Protein AF-A0A258BSZ0-F1 (afdb_monomer_lite)

Secondary structure (DSSP, 8-state):
-EEEEEEEEESS-TTTHHHIIIIIIHHHHHHHTTTEEEEEEEEE-S--STHHHHHHHHHTT-TT-

Structure (mmCIF, N/CA/C/O backbone):
data_AF-A0A258BSZ0-F1
#
_entry.id   AF-A0A258BSZ0-F1
#
loop_
_atom_site.group_PDB
_atom_site.id
_atom_site.type_symbol
_atom_site.label_atom_id
_atom_site.label_alt_id
_atom_site.label_comp_id
_atom_site.label_asym_id
_atom_site.label_entity_id
_atom_site.label_seq_id
_atom_site.pdbx_PDB_ins_code
_atom_site.Cartn_x
_atom_site.Cartn_y
_atom_site.Cartn_z
_atom_site.occupancy
_atom_site.B_iso_or_equiv
_atom_site.auth_seq_id
_atom_site.auth_comp_id
_atom_site.auth_asym_id
_atom_site.auth_atom_id
_atom_site.pdbx_PDB_model_num
ATOM 1 N N . MET A 1 1 ? -21.605 -2.127 11.485 1.00 72.88 1 MET A N 1
ATOM 2 C CA . MET A 1 1 ? -20.381 -1.615 10.837 1.00 72.88 1 MET A CA 1
ATOM 3 C C . MET A 1 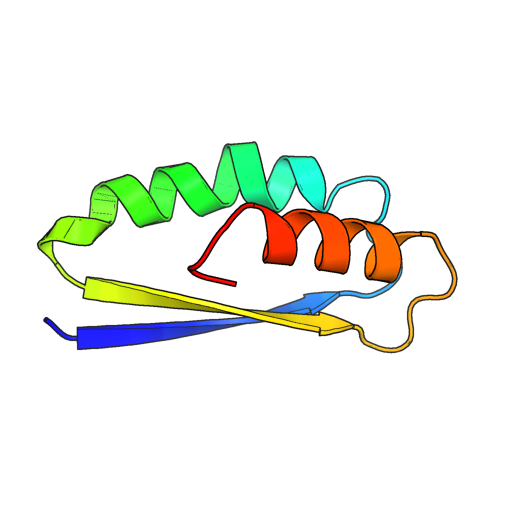1 ? -20.581 -1.741 9.345 1.00 72.88 1 MET A C 1
ATOM 5 O O . MET A 1 1 ? -21.077 -2.777 8.912 1.00 72.88 1 MET A O 1
ATOM 9 N N . ASN A 1 2 ? -20.271 -0.695 8.588 1.00 90.31 2 ASN A N 1
ATOM 10 C CA . ASN A 1 2 ? -20.322 -0.761 7.131 1.00 90.31 2 ASN A CA 1
ATOM 11 C C . ASN A 1 2 ? -19.005 -1.344 6.613 1.00 90.31 2 ASN A C 1
ATOM 13 O O . ASN A 1 2 ? -17.958 -1.103 7.212 1.00 90.31 2 ASN A O 1
ATOM 17 N N . ASN A 1 3 ? -19.063 -2.084 5.508 1.00 95.88 3 ASN A N 1
ATOM 18 C CA . ASN A 1 3 ? -17.872 -2.539 4.799 1.00 95.88 3 ASN A CA 1
ATOM 19 C C . ASN A 1 3 ? -17.570 -1.536 3.681 1.00 95.88 3 ASN A C 1
ATOM 21 O O . ASN A 1 3 ? -18.435 -1.279 2.842 1.00 95.88 3 ASN A O 1
ATOM 25 N N . ILE A 1 4 ? -16.372 -0.956 3.689 1.00 97.19 4 ILE A N 1
ATOM 26 C CA . ILE A 1 4 ? -15.924 0.036 2.709 1.00 97.19 4 ILE A CA 1
ATOM 27 C C . ILE A 1 4 ? -14.725 -0.541 1.959 1.00 97.19 4 ILE A C 1
ATOM 29 O O . ILE A 1 4 ? -1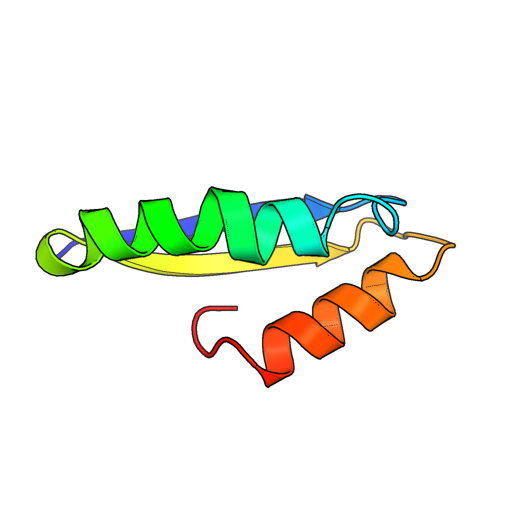3.703 -0.849 2.566 1.00 97.19 4 ILE A O 1
ATOM 33 N N . ALA A 1 5 ? -14.842 -0.652 0.636 1.00 97.69 5 ALA A N 1
ATOM 34 C CA . ALA A 1 5 ? -13.733 -1.037 -0.227 1.00 97.69 5 ALA A CA 1
ATOM 35 C C . ALA A 1 5 ? -13.096 0.206 -0.860 1.00 97.69 5 ALA A C 1
ATOM 37 O O . ALA A 1 5 ? -13.774 0.984 -1.533 1.00 97.69 5 ALA A O 1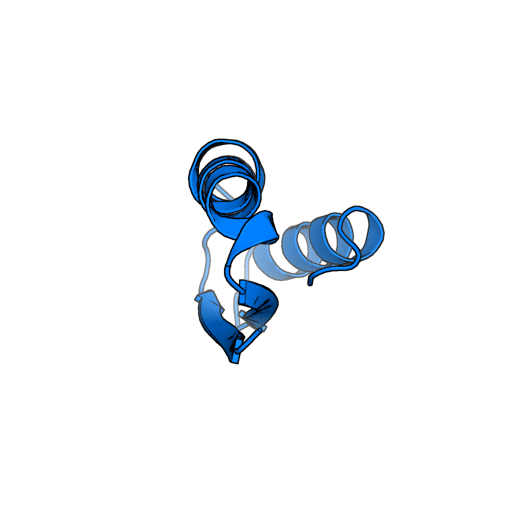
ATOM 38 N N . LEU A 1 6 ? -11.793 0.380 -0.657 1.00 97.81 6 LEU A N 1
ATOM 39 C CA . LEU A 1 6 ? -10.984 1.417 -1.288 1.00 97.81 6 LEU A CA 1
ATOM 40 C C . LEU A 1 6 ? -10.300 0.820 -2.516 1.00 97.81 6 LEU A C 1
ATOM 42 O O . LEU A 1 6 ? -9.358 0.049 -2.380 1.00 97.81 6 LEU A O 1
ATOM 46 N N . VAL A 1 7 ? -10.779 1.158 -3.712 1.00 98.50 7 VAL A N 1
ATOM 47 C CA . VAL A 1 7 ? -10.206 0.665 -4.974 1.00 98.50 7 VAL A CA 1
ATOM 48 C C . VAL A 1 7 ? -9.240 1.709 -5.525 1.00 98.50 7 VAL A C 1
ATOM 50 O O . VAL A 1 7 ? -9.652 2.833 -5.810 1.00 98.50 7 VAL A O 1
ATOM 53 N N . ILE A 1 8 ? -7.962 1.351 -5.652 1.00 98.50 8 ILE A N 1
ATOM 54 C CA . ILE A 1 8 ? -6.873 2.295 -5.929 1.00 98.50 8 ILE A CA 1
ATOM 55 C C . ILE A 1 8 ? -6.104 1.831 -7.175 1.00 98.50 8 ILE A C 1
ATOM 57 O O . ILE A 1 8 ? -5.372 0.840 -7.093 1.00 98.50 8 ILE A O 1
ATOM 61 N N . PRO A 1 9 ? -6.256 2.501 -8.332 1.00 98.50 9 PRO A N 1
ATOM 62 C CA . PRO A 1 9 ? -5.440 2.215 -9.507 1.00 98.50 9 PRO A CA 1
ATOM 63 C C . PRO A 1 9 ? -3.995 2.673 -9.281 1.00 98.50 9 PRO A C 1
ATOM 65 O O . PRO A 1 9 ? -3.756 3.740 -8.717 1.00 98.50 9 PRO A O 1
ATOM 68 N N . VAL A 1 10 ? -3.036 1.864 -9.727 1.00 98.69 10 VAL A N 1
ATOM 69 C CA . VAL A 1 10 ? -1.598 2.102 -9.554 1.00 98.69 10 VAL A CA 1
ATOM 70 C C . VAL A 1 10 ? -0.886 1.907 -10.888 1.00 98.69 10 VAL A C 1
ATOM 72 O O . VAL A 1 10 ? -0.900 0.804 -11.437 1.00 98.69 10 VAL A O 1
ATOM 75 N N . PHE A 1 11 ? -0.236 2.963 -11.381 1.00 98.69 11 PHE A N 1
ATOM 76 C CA . PHE A 1 11 ? 0.577 2.935 -12.596 1.00 98.69 11 PHE A CA 1
ATOM 77 C C . PHE A 1 11 ? 1.903 3.668 -12.386 1.00 98.69 11 PHE A C 1
ATOM 79 O O . PHE A 1 11 ? 1.937 4.893 -12.342 1.00 98.69 11 PHE A O 1
ATOM 86 N N . ASN A 1 12 ? 3.000 2.916 -12.318 1.00 98.69 12 ASN A N 1
ATOM 87 C CA . ASN A 1 12 ? 4.360 3.432 -12.136 1.00 98.69 12 ASN A CA 1
ATOM 88 C C . ASN A 1 12 ? 4.563 4.331 -10.895 1.00 98.69 12 ASN A C 1
ATOM 90 O O . ASN A 1 12 ? 5.155 5.408 -10.976 1.00 98.69 12 ASN A O 1
ATOM 94 N N . GLU A 1 13 ? 4.076 3.882 -9.739 1.00 98.62 13 GLU A N 1
ATOM 95 C CA . GLU A 1 13 ? 4.132 4.601 -8.460 1.00 98.62 13 GLU A CA 1
ATOM 96 C C . GLU A 1 13 ? 5.195 4.035 -7.504 1.00 98.62 13 GLU A C 1
ATOM 98 O O . GLU A 1 13 ? 5.084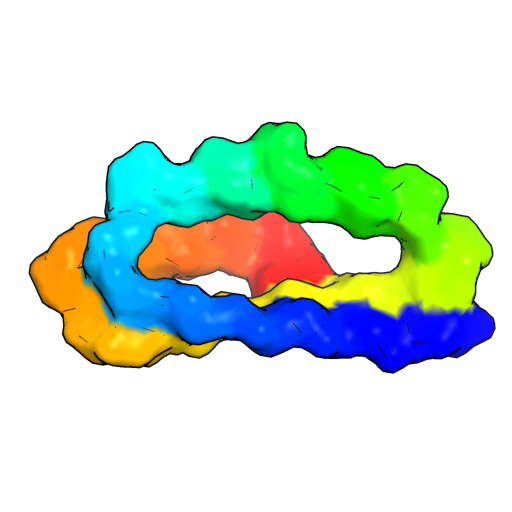 4.176 -6.283 1.00 98.62 13 GLU A O 1
ATOM 103 N N . GLN A 1 14 ? 6.257 3.398 -8.016 1.00 98.69 14 GLN A N 1
ATOM 104 C CA . GLN A 1 14 ? 7.266 2.767 -7.153 1.00 98.69 14 GLN A CA 1
ATOM 105 C C . GLN A 1 14 ? 7.904 3.738 -6.143 1.00 98.69 14 GLN A C 1
ATOM 107 O O . GLN A 1 14 ? 8.367 3.322 -5.086 1.00 98.69 14 GLN A O 1
ATOM 112 N N . ALA A 1 15 ? 7.945 5.033 -6.474 1.00 98.38 15 ALA A N 1
ATOM 113 C CA . ALA A 1 15 ? 8.558 6.064 -5.645 1.00 98.38 15 ALA A CA 1
ATOM 114 C C . ALA A 1 15 ? 7.682 6.493 -4.456 1.00 98.38 15 ALA A C 1
ATOM 116 O O . ALA A 1 15 ? 8.205 7.082 -3.513 1.00 98.38 15 ALA A O 1
ATOM 117 N N . GLY A 1 16 ? 6.371 6.235 -4.507 1.00 98.06 16 GLY A N 1
ATOM 118 C CA . GLY A 1 16 ? 5.408 6.775 -3.546 1.00 98.06 16 GLY A CA 1
ATOM 119 C C . GLY A 1 16 ? 4.476 5.747 -2.912 1.00 98.06 16 GLY A C 1
ATOM 120 O O . GLY A 1 16 ? 3.890 6.041 -1.874 1.00 98.06 16 GLY A O 1
ATOM 121 N N . ILE A 1 17 ? 4.336 4.547 -3.486 1.00 98.62 17 ILE A N 1
ATOM 122 C CA . ILE A 1 17 ? 3.298 3.597 -3.063 1.00 98.62 17 ILE A CA 1
ATOM 123 C C . ILE A 1 17 ? 3.445 3.132 -1.606 1.00 98.62 17 ILE A C 1
ATOM 125 O O . ILE A 1 17 ? 2.439 2.990 -0.912 1.00 98.62 17 ILE A O 1
ATOM 129 N N . GLU A 1 18 ? 4.673 2.954 -1.107 1.00 98.44 18 GLU A N 1
ATOM 130 C CA . GLU A 1 18 ? 4.904 2.583 0.297 1.00 98.44 18 GLU A CA 1
ATOM 131 C C . GLU A 1 18 ? 4.609 3.747 1.255 1.00 98.44 18 GLU A C 1
ATOM 133 O O . GLU A 1 18 ? 3.935 3.541 2.263 1.00 98.44 18 GLU A O 1
ATOM 138 N N . GLU A 1 19 ? 5.034 4.971 0.924 1.00 98.62 19 GLU A N 1
ATOM 139 C CA . GLU A 1 19 ? 4.723 6.174 1.715 1.00 98.62 19 GLU A CA 1
ATOM 140 C C . GLU A 1 19 ? 3.208 6.391 1.800 1.00 98.62 19 GLU A C 1
ATOM 142 O O . GLU A 1 19 ? 2.646 6.572 2.881 1.00 98.62 19 GLU A O 1
ATOM 147 N N . PHE A 1 20 ? 2.529 6.296 0.656 1.00 98.62 20 PHE A N 1
ATOM 148 C CA . PHE A 1 20 ? 1.08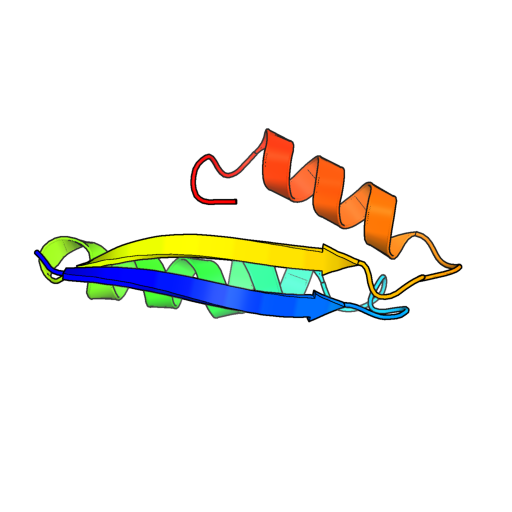2 6.400 0.584 1.00 98.62 20 PHE A CA 1
ATOM 149 C C . PHE A 1 20 ? 0.390 5.339 1.446 1.00 98.62 20 PHE A C 1
ATOM 151 O O . PHE A 1 20 ? -0.514 5.671 2.210 1.00 98.62 20 PHE A O 1
ATOM 158 N N . HIS A 1 21 ? 0.805 4.074 1.351 1.00 98.69 21 HIS A N 1
ATOM 159 C CA . HIS A 1 21 ? 0.165 2.995 2.095 1.00 98.69 21 HIS A CA 1
ATOM 160 C C . HIS A 1 21 ? 0.402 3.117 3.609 1.00 98.69 21 HIS A C 1
ATOM 162 O O . HIS A 1 21 ? -0.561 3.196 4.374 1.00 98.69 21 HIS A O 1
ATOM 168 N N . TYR A 1 22 ? 1.665 3.161 4.046 1.00 98.44 22 TYR A N 1
ATOM 169 C CA . TYR A 1 22 ? 2.012 3.041 5.465 1.00 98.44 22 TYR A CA 1
ATOM 170 C C . TYR A 1 22 ? 1.843 4.343 6.248 1.00 98.44 22 TYR A C 1
ATOM 172 O O . TYR A 1 22 ? 1.414 4.302 7.398 1.00 98.44 22 TYR A O 1
ATOM 180 N N . ASN A 1 23 ? 2.168 5.490 5.648 1.00 98.31 23 ASN A N 1
ATOM 181 C CA . ASN A 1 23 ? 2.249 6.755 6.384 1.00 98.31 23 ASN A CA 1
ATOM 182 C C . ASN A 1 23 ? 1.035 7.661 6.165 1.00 98.31 23 ASN A C 1
ATOM 184 O O . ASN A 1 23 ? 0.777 8.537 6.989 1.00 98.31 23 ASN A O 1
ATOM 188 N N . ILE A 1 24 ? 0.264 7.441 5.094 1.00 98.38 24 ILE A N 1
ATOM 189 C CA . ILE A 1 24 ? -0.925 8.245 4.786 1.00 98.38 24 ILE A CA 1
ATOM 190 C C . ILE A 1 24 ? -2.204 7.430 4.977 1.00 98.38 24 ILE A C 1
ATOM 192 O O . ILE A 1 24 ? -3.069 7.825 5.752 1.00 98.38 24 ILE A O 1
ATOM 196 N N . LEU A 1 25 ? -2.352 6.295 4.292 1.00 98.31 25 LEU A N 1
ATOM 197 C CA . LEU A 1 25 ? -3.623 5.577 4.239 1.00 98.31 25 LEU A CA 1
ATOM 198 C C . LEU A 1 25 ? -3.908 4.756 5.505 1.00 98.31 25 LEU A C 1
ATOM 200 O O . LEU A 1 25 ? -4.983 4.894 6.096 1.00 98.31 25 LEU A O 1
ATOM 204 N N . ALA A 1 26 ? -2.968 3.905 5.923 1.00 97.94 26 ALA A N 1
ATOM 205 C CA . ALA A 1 26 ? -3.153 3.010 7.065 1.00 97.94 26 ALA A CA 1
ATOM 206 C C . ALA A 1 26 ? -3.533 3.745 8.371 1.00 97.94 26 ALA A C 1
ATOM 208 O O . ALA A 1 26 ? -4.507 3.322 9.004 1.00 97.94 26 ALA A O 1
ATOM 209 N N . PRO A 1 27 ? -2.893 4.875 8.747 1.00 98.31 27 PRO A N 1
ATOM 210 C CA . PRO A 1 27 ? -3.259 5.610 9.958 1.00 98.31 27 PRO A CA 1
ATOM 211 C C . PRO A 1 27 ? -4.675 6.200 9.909 1.00 98.31 27 PRO A C 1
ATOM 213 O O . PRO A 1 27 ? -5.356 6.265 10.932 1.00 98.31 27 PRO A O 1
ATOM 216 N N . GLU A 1 28 ? -5.151 6.632 8.737 1.00 97.56 28 GLU A N 1
ATOM 217 C CA . GLU A 1 28 ? -6.516 7.157 8.596 1.00 97.56 28 GLU A CA 1
ATOM 218 C C . GLU A 1 28 ? -7.569 6.046 8.688 1.00 97.56 28 GLU A C 1
ATOM 220 O O . GLU A 1 28 ? -8.624 6.245 9.295 1.00 97.56 28 GLU A O 1
ATOM 225 N N . ILE A 1 29 ? -7.272 4.855 8.158 1.00 96.56 29 ILE A N 1
ATOM 226 C CA . ILE A 1 29 ? -8.128 3.673 8.328 1.00 96.56 29 ILE A CA 1
ATOM 227 C C . ILE A 1 29 ? -8.206 3.277 9.808 1.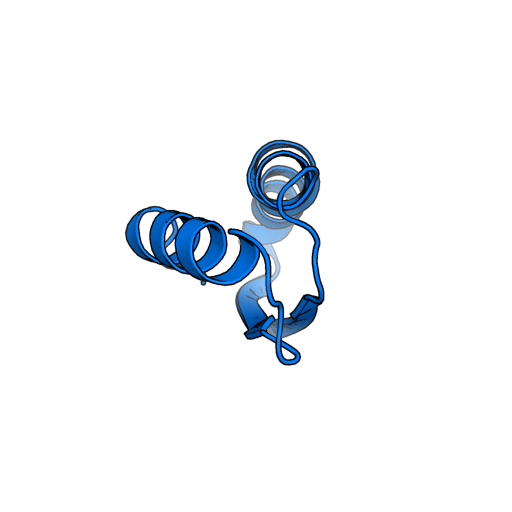00 96.56 29 ILE A C 1
ATOM 229 O O . ILE A 1 29 ? -9.299 3.032 10.320 1.00 96.56 29 ILE A O 1
ATOM 233 N N . GLU A 1 30 ? -7.077 3.268 10.521 1.00 96.31 30 GLU A N 1
ATOM 234 C CA . GLU A 1 30 ? -7.023 2.933 11.952 1.00 96.31 30 GLU A CA 1
ATOM 235 C C . GLU A 1 30 ? -7.865 3.879 12.818 1.00 96.31 30 GLU A C 1
ATOM 237 O O . GLU A 1 30 ? -8.560 3.428 13.728 1.00 96.31 30 GLU A O 1
ATOM 242 N N . LYS A 1 31 ? -7.894 5.182 12.508 1.00 96.94 31 LYS A N 1
ATOM 243 C CA . LYS A 1 31 ? -8.762 6.157 13.205 1.00 96.94 31 LYS A CA 1
ATOM 244 C C . LYS A 1 31 ? -10.256 5.880 13.023 1.00 96.94 31 LYS A C 1
ATOM 246 O O . LYS A 1 31 ? -11.077 6.386 13.791 1.00 96.94 31 LYS A O 1
ATOM 251 N N . LEU A 1 32 ? -10.629 5.132 11.987 1.00 95.44 32 LEU A N 1
ATOM 252 C CA . LEU A 1 32 ? -12.016 4.864 11.608 1.00 95.44 32 LEU A CA 1
ATOM 253 C C . LEU A 1 32 ? -12.446 3.411 11.863 1.00 95.44 32 LEU A C 1
ATOM 255 O O . LEU A 1 32 ? -13.615 3.091 11.618 1.00 95.44 32 LEU A O 1
ATOM 259 N N . GLN A 1 33 ? -11.555 2.564 12.392 1.00 92.62 33 GLN A N 1
ATOM 260 C CA . GLN A 1 33 ? -11.782 1.123 12.567 1.00 92.62 33 GLN A CA 1
ATOM 261 C C . GLN A 1 33 ? -12.992 0.791 13.459 1.00 92.62 33 GLN A C 1
ATOM 263 O O . GLN A 1 33 ? -13.695 -0.181 13.209 1.00 92.62 33 GLN A O 1
ATOM 268 N N . ASP A 1 34 ? -13.321 1.650 14.430 1.00 95.06 34 ASP A N 1
ATOM 269 C CA . ASP A 1 34 ? -14.489 1.459 15.307 1.00 95.06 34 ASP A CA 1
ATOM 270 C C . ASP A 1 34 ? -15.833 1.683 14.587 1.00 95.06 34 ASP A C 1
ATOM 272 O O . ASP A 1 34 ? -16.899 1.322 15.093 1.00 95.06 34 ASP A O 1
ATOM 276 N N . LYS A 1 35 ? -15.814 2.328 13.412 1.00 95.00 35 LYS A N 1
ATOM 277 C CA . LYS A 1 35 ? -17.022 2.734 12.675 1.00 95.00 35 LYS A CA 1
ATOM 278 C C . LYS A 1 35 ? -17.287 1.849 11.461 1.00 95.00 35 LYS A C 1
ATOM 280 O O . LYS A 1 35 ? -18.451 1.581 11.142 1.00 95.00 35 LYS A O 1
ATOM 285 N N . SER A 1 36 ? -16.231 1.426 10.770 1.00 96.12 36 SER A N 1
ATOM 286 C CA . SER A 1 36 ? -16.323 0.677 9.515 1.00 96.12 36 SER A CA 1
ATOM 287 C C . SER A 1 36 ? -15.187 -0.328 9.378 1.00 96.12 36 SER A C 1
ATOM 289 O O . SER A 1 36 ? -14.075 -0.076 9.829 1.00 96.12 36 SER A O 1
ATOM 291 N N . ASN A 1 37 ? -15.468 -1.424 8.678 1.00 96.56 37 ASN A N 1
ATOM 292 C CA . ASN A 1 37 ? -14.451 -2.369 8.239 1.00 96.56 37 ASN A CA 1
ATOM 293 C C . ASN A 1 37 ? -13.968 -1.949 6.852 1.00 96.56 37 ASN A C 1
ATOM 295 O O . ASN A 1 37 ? -14.785 -1.761 5.946 1.00 96.56 37 ASN A O 1
ATOM 299 N N . PHE A 1 38 ? -12.657 -1.815 6.682 1.00 97.38 38 PHE A N 1
ATOM 300 C CA . PHE A 1 38 ? -12.053 -1.400 5.420 1.00 97.38 38 PHE A CA 1
ATOM 301 C C . PHE A 1 38 ? -11.342 -2.566 4.740 1.00 97.38 38 PHE A C 1
ATOM 303 O O . PHE A 1 38 ? -10.688 -3.366 5.404 1.00 97.38 38 PHE A O 1
ATOM 310 N N . SER A 1 39 ? -11.440 -2.611 3.414 1.00 97.94 39 SER A N 1
ATOM 311 C CA . SER A 1 39 ? -10.586 -3.423 2.545 1.00 97.94 39 SER A CA 1
ATOM 312 C C . SER A 1 39 ? -9.947 -2.526 1.491 1.00 97.94 39 SER A C 1
ATOM 314 O O . SER A 1 39 ? -10.617 -1.652 0.933 1.00 97.94 39 SER A O 1
ATOM 316 N N . ILE A 1 40 ? -8.677 -2.744 1.189 1.00 98.62 40 ILE A N 1
ATOM 317 C CA . ILE A 1 40 ? -7.918 -1.997 0.192 1.00 98.62 40 ILE A CA 1
ATOM 318 C C . ILE A 1 40 ? -7.745 -2.903 -1.021 1.00 98.62 40 ILE A C 1
ATOM 320 O O . ILE A 1 40 ? -7.337 -4.043 -0.893 1.00 98.62 40 ILE A O 1
ATOM 324 N N . VAL A 1 41 ? -8.066 -2.407 -2.209 1.00 98.56 41 VAL A N 1
ATOM 325 C CA . VAL A 1 41 ? -7.916 -3.147 -3.462 1.00 98.56 41 VAL A CA 1
ATOM 326 C C . VAL A 1 41 ? -7.018 -2.333 -4.376 1.00 98.56 41 VAL A C 1
ATOM 328 O O . VAL A 1 41 ? -7.477 -1.416 -5.063 1.00 98.56 41 VAL A O 1
ATOM 331 N N . TYR A 1 42 ? -5.727 -2.658 -4.385 1.00 98.75 42 TYR A N 1
ATOM 332 C CA . TYR A 1 42 ? -4.802 -2.085 -5.356 1.00 98.75 42 TYR A CA 1
ATOM 333 C C . TYR A 1 42 ? -4.974 -2.753 -6.719 1.00 98.75 42 TYR A C 1
ATOM 335 O O . TYR A 1 42 ? -4.903 -3.975 -6.849 1.00 98.75 42 TYR A O 1
ATOM 343 N N . VAL A 1 43 ? -5.163 -1.940 -7.755 1.00 98.69 43 VAL A N 1
ATOM 344 C CA . VAL A 1 43 ? -5.280 -2.393 -9.141 1.00 98.69 43 VAL A CA 1
ATOM 345 C C . VAL A 1 43 ? -4.021 -1.965 -9.880 1.00 98.69 43 VAL A C 1
ATOM 347 O O . VAL A 1 43 ? -3.874 -0.797 -10.229 1.00 98.69 43 VAL A O 1
ATOM 350 N N . ASN A 1 44 ? -3.099 -2.902 -10.111 1.00 98.50 44 ASN A N 1
ATOM 351 C CA . ASN A 1 44 ? -1.943 -2.633 -10.963 1.00 98.50 44 ASN A CA 1
ATOM 352 C C . ASN A 1 44 ? -2.407 -2.419 -12.413 1.00 98.50 44 ASN A C 1
ATOM 354 O O . ASN A 1 44 ? -2.758 -3.379 -13.101 1.00 98.50 44 ASN A O 1
ATOM 358 N N . ASP A 1 45 ? -2.358 -1.177 -12.883 1.00 98.25 45 ASP A N 1
ATOM 359 C CA . ASP A 1 45 ? -2.827 -0.742 -14.201 1.00 98.25 45 ASP A CA 1
ATOM 360 C C . ASP A 1 45 ? -1.725 -0.880 -15.268 1.00 98.25 45 ASP A C 1
ATOM 362 O O . ASP A 1 45 ? -1.420 0.024 -16.040 1.00 98.25 45 ASP A O 1
ATOM 366 N N . GLY A 1 46 ? -1.047 -2.031 -15.270 1.00 98.38 46 GLY A N 1
ATOM 367 C CA . GLY A 1 46 ? 0.013 -2.325 -16.235 1.00 98.38 46 GLY A CA 1
ATOM 368 C C . GLY A 1 46 ? 1.331 -1.584 -15.988 1.00 98.38 46 GLY A C 1
ATOM 369 O O . GLY A 1 46 ? 2.025 -1.249 -16.955 1.00 98.38 46 GLY A O 1
ATOM 370 N N . SER A 1 47 ? 1.696 -1.350 -14.721 1.00 98.62 47 SER A N 1
ATOM 371 C CA . SER A 1 47 ? 2.991 -0.756 -14.352 1.00 98.62 47 SER A CA 1
ATOM 372 C C . SER A 1 47 ? 4.167 -1.529 -14.959 1.00 98.62 47 SER A C 1
ATOM 374 O O . SER A 1 47 ? 4.136 -2.757 -15.072 1.00 98.62 47 SER A O 1
ATOM 376 N N . ARG A 1 48 ? 5.217 -0.799 -15.345 1.00 98.50 48 ARG A N 1
ATOM 377 C CA . ARG A 1 48 ? 6.459 -1.338 -15.934 1.00 98.50 48 ARG A CA 1
ATOM 378 C C . ARG A 1 48 ? 7.680 -1.153 -15.036 1.00 98.50 48 ARG A C 1
ATOM 380 O O . ARG A 1 48 ? 8.782 -1.535 -15.421 1.00 98.50 48 ARG A O 1
ATOM 387 N N . ASP A 1 49 ? 7.475 -0.536 -13.885 1.00 98.69 49 ASP A N 1
ATOM 388 C CA . ASP A 1 49 ? 8.460 -0.322 -12.838 1.00 98.69 49 ASP A CA 1
ATOM 389 C C . ASP A 1 49 ? 8.225 -1.322 -11.679 1.00 98.69 49 ASP A C 1
ATOM 391 O O . ASP A 1 49 ? 7.466 -2.287 -11.824 1.00 98.69 49 ASP A O 1
ATOM 395 N N . ASP A 1 50 ? 8.853 -1.117 -10.518 1.00 98.75 50 ASP A N 1
ATOM 396 C CA . ASP A 1 50 ? 8.742 -2.043 -9.380 1.00 98.75 50 ASP A CA 1
ATOM 397 C C . ASP A 1 50 ? 7.402 -1.956 -8.611 1.00 98.75 50 ASP A C 1
ATOM 399 O O . ASP A 1 50 ? 7.232 -2.643 -7.598 1.00 98.75 50 ASP A O 1
ATOM 403 N N . SER A 1 51 ? 6.409 -1.187 -9.084 1.00 98.75 51 SER A N 1
ATOM 404 C CA . SER A 1 51 ? 5.121 -1.000 -8.389 1.00 98.75 51 SER A CA 1
ATOM 405 C C . SER A 1 51 ? 4.437 -2.319 -8.022 1.00 98.75 51 SER A C 1
ATOM 407 O O . SER A 1 51 ? 4.023 -2.496 -6.880 1.00 98.75 51 SER A O 1
ATOM 409 N N . LEU A 1 52 ? 4.351 -3.284 -8.949 1.00 98.69 52 LEU A N 1
ATOM 410 C CA . LEU A 1 52 ? 3.692 -4.572 -8.679 1.00 98.69 52 LEU A CA 1
ATOM 411 C C . LEU A 1 52 ? 4.382 -5.348 -7.549 1.00 98.69 52 LEU A C 1
ATOM 413 O O . LEU A 1 52 ? 3.716 -5.933 -6.697 1.00 98.69 52 LEU A O 1
ATOM 417 N N . LYS A 1 53 ? 5.715 -5.337 -7.525 1.00 98.81 53 LYS A N 1
ATOM 418 C CA . LYS A 1 53 ? 6.507 -6.006 -6.490 1.00 98.81 53 LYS A CA 1
ATOM 419 C C . LYS A 1 53 ? 6.283 -5.356 -5.123 1.00 98.81 53 LYS A C 1
ATOM 421 O O . LYS A 1 53 ? 6.153 -6.060 -4.122 1.00 98.81 53 LYS A O 1
ATOM 426 N N . LEU A 1 54 ? 6.217 -4.026 -5.077 1.00 98.81 54 LEU A N 1
ATOM 427 C CA . LEU A 1 54 ? 5.933 -3.284 -3.848 1.00 98.81 54 LEU A CA 1
ATOM 428 C C . LEU A 1 54 ? 4.504 -3.546 -3.353 1.00 98.81 54 LEU A C 1
ATOM 430 O O . LEU A 1 54 ? 4.322 -3.821 -2.170 1.00 98.81 54 LEU A O 1
ATOM 434 N N . LEU A 1 55 ? 3.513 -3.581 -4.250 1.00 98.75 55 LEU A N 1
ATOM 435 C CA . LEU A 1 55 ? 2.132 -3.951 -3.918 1.00 98.75 55 LEU A CA 1
ATOM 436 C C . LEU A 1 55 ? 2.025 -5.367 -3.335 1.00 98.75 55 LEU A C 1
ATOM 438 O O . LEU A 1 55 ? 1.327 -5.571 -2.349 1.00 98.75 55 LEU A O 1
ATOM 442 N N . GLN A 1 56 ? 2.749 -6.342 -3.892 1.00 98.69 56 GLN A N 1
ATOM 443 C CA . GLN A 1 56 ? 2.802 -7.701 -3.338 1.00 98.69 56 GLN A CA 1
ATOM 444 C C . GLN A 1 56 ? 3.450 -7.738 -1.945 1.00 98.69 56 GLN A C 1
ATOM 446 O O . GLN A 1 56 ? 2.987 -8.464 -1.067 1.00 98.69 56 GLN A O 1
ATOM 451 N N . SER A 1 57 ? 4.505 -6.944 -1.724 1.00 98.75 57 SER A N 1
ATOM 452 C CA . SER A 1 57 ? 5.128 -6.777 -0.401 1.00 98.75 57 SER A CA 1
ATOM 453 C C . SER A 1 57 ? 4.142 -6.181 0.607 1.00 98.75 57 SER A C 1
ATOM 455 O O . SER A 1 57 ? 4.036 -6.701 1.716 1.00 98.75 57 SER A O 1
ATOM 457 N N . ILE A 1 58 ? 3.388 -5.151 0.216 1.00 98.75 58 ILE A N 1
ATOM 458 C CA . ILE A 1 58 ? 2.322 -4.553 1.029 1.00 98.75 58 ILE A CA 1
ATOM 459 C C . ILE A 1 58 ? 1.251 -5.599 1.383 1.00 98.75 58 ILE A C 1
ATOM 461 O O . ILE A 1 58 ? 0.998 -5.821 2.562 1.00 98.75 58 ILE A O 1
ATOM 465 N N . ALA A 1 59 ? 0.708 -6.317 0.395 1.00 98.50 59 ALA A N 1
ATOM 466 C CA . ALA A 1 59 ? -0.323 -7.340 0.609 1.00 98.50 59 ALA A CA 1
ATOM 467 C C . ALA A 1 59 ? 0.137 -8.489 1.527 1.00 98.50 59 ALA A C 1
ATOM 469 O O . ALA A 1 59 ? -0.656 -9.086 2.241 1.00 98.50 59 ALA A O 1
ATOM 470 N N . SER A 1 60 ? 1.439 -8.795 1.550 1.00 98.50 60 SER A N 1
ATOM 471 C CA . SER A 1 60 ? 1.994 -9.804 2.465 1.00 98.50 60 SER A CA 1
ATOM 472 C C . SER A 1 60 ? 2.114 -9.349 3.927 1.00 98.50 60 SER A C 1
ATOM 474 O O . SER A 1 60 ? 2.380 -10.178 4.795 1.00 98.50 60 SER A O 1
ATOM 476 N N . LYS A 1 61 ? 1.988 -8.042 4.194 1.00 98.44 61 LYS A N 1
ATOM 477 C CA . LYS A 1 61 ? 2.208 -7.414 5.509 1.00 98.44 61 LYS A CA 1
ATOM 478 C C . LYS A 1 61 ? 0.956 -6.762 6.091 1.00 98.44 61 LYS A C 1
ATOM 480 O O . LYS A 1 61 ? 0.936 -6.506 7.292 1.00 98.44 61 LYS A O 1
ATOM 485 N N . ASP A 1 62 ? -0.042 -6.472 5.263 1.00 98.00 62 ASP A N 1
ATOM 486 C CA . ASP A 1 62 ? -1.305 -5.867 5.671 1.00 98.00 62 ASP A CA 1
ATOM 487 C C . ASP A 1 62 ? -2.480 -6.725 5.188 1.00 98.00 62 ASP A C 1
ATOM 489 O O . ASP A 1 62 ? -2.825 -6.707 4.010 1.00 98.00 62 ASP A O 1
ATOM 493 N N . ASP A 1 63 ? -3.125 -7.433 6.121 1.00 97.44 63 ASP A N 1
ATOM 494 C CA . ASP A 1 63 ? -4.272 -8.320 5.862 1.00 97.44 63 ASP A CA 1
ATOM 495 C C . ASP A 1 63 ? -5.517 -7.584 5.321 1.00 97.44 63 ASP A C 1
ATOM 497 O O . ASP A 1 63 ? -6.512 -8.216 4.957 1.00 97.44 63 ASP A O 1
ATOM 501 N N . ARG A 1 64 ? -5.507 -6.244 5.302 1.00 97.25 64 ARG A N 1
ATOM 502 C CA . ARG A 1 64 ? -6.586 -5.427 4.725 1.00 97.25 64 ARG A CA 1
ATOM 503 C C . ARG A 1 64 ? -6.482 -5.305 3.202 1.00 97.25 64 ARG A C 1
ATOM 505 O O . ARG A 1 64 ? -7.437 -4.802 2.606 1.00 97.25 64 ARG A O 1
ATOM 512 N N . VAL A 1 65 ? -5.346 -5.679 2.605 1.00 97.62 65 VAL A N 1
ATOM 513 C CA . VAL A 1 65 ? -4.994 -5.504 1.181 1.00 97.62 65 VAL A CA 1
ATOM 514 C C . VAL A 1 65 ? -5.184 -6.792 0.383 1.00 97.62 65 VAL A C 1
ATOM 516 O O . VAL A 1 65 ? -4.799 -7.868 0.882 1.00 97.62 65 VAL A O 1
#

Sequence (65 aa):
MNNIALVIPVFNEQAGIEEFHYNILAPEIEKLQDKSNFSIVYVNDGSRDDSLKLLQSIASKDDRV

pLDDT: mean 97.44, std 3.41, range [72.88, 98.81]

Foldseek 3Di:
DAEEEAEAEDAQCPVCPVCCVPVPPVVVCVVCVVPYHYAYHYDDPPHPDCVVVVVVVVVVPDVSD

Radius of gyration: 12.07 Å; chains: 1; bounding box: 29×18×32 Å